Protein AF-A0A9D7XVQ0-F1 (afdb_monomer)

Nearest PDB structures (foldseek):
  4zlx-assembly1_B  TM=8.762E-01  e=2.056E-02  Punavirus P1
  2odk-assembly2_D  TM=8.209E-01  e=5.784E-01  Nitrosomonas europaea
  3cto-assembly1_A  TM=4.742E-01  e=8.027E-02  Mycobacterium tuberculosis
  3cto-assembly1_C  TM=5.020E-01  e=2.927E-01  Mycobacterium tuberculosis
  8phj-assembly1_Y  TM=2.882E-01  e=9.439E+00  Allochromatium vinosum

Foldseek 3Di:
DAEDEPVVCVVCVVVQLVCQVVVDWYWYDDPPDTHTRHDDDDPPDDPPCVPPVDDPVRVVVVVVVVVVVVVVVVVVPDDPDD

Secondary structure (DSSP, 8-state):
-EEEEHHHHHHTHHHHHHHHHTT--EEEEETTEEEE--PPP---S-HHHHHH---HHHHHHHHHHHHHHHHHHHHHS-----

Mean predicted aligned error: 14.81 Å

pLDDT: mean 80.96, std 16.08, range [46.28, 97.12]

Sequence (82 aa):
MQTLTVTNARQNLGGWLKKAAAGEEIGVILGDKIIAFRPVPITAADYAETEYGLSAAEASEGAARIVRAIHADARTDYKPEC

Radius of gyration: 25.89 Å; Cα contacts (8 Å, |Δi|>4): 60; chains: 1; bounding box: 42×32×72 Å

Solvent-accessible surface area (backbone atoms only — not comparable to full-atom values): 5020 Å² total; per-residue (Å²): 122,50,77,35,48,57,68,64,41,65,77,44,43,70,62,53,49,52,41,19,64,74,68,43,51,36,30,33,46,56,90,98,42,72,51,67,56,70,75,71,89,77,80,89,82,41,75,59,36,72,76,68,69,37,52,76,65,55,51,51,52,51,52,55,49,53,54,51,49,53,57,52,51,66,65,70,72,74,72,81,79,130

Structure (mmCIF, N/CA/C/O backbone):
data_AF-A0A9D7XVQ0-F1
#
_entry.id   AF-A0A9D7XVQ0-F1
#
loop_
_atom_site.group_PDB
_atom_site.id
_atom_site.type_symbol
_atom_site.label_atom_id
_atom_site.label_alt_id
_atom_site.label_comp_id
_atom_site.label_asym_id
_atom_site.label_entity_id
_atom_site.label_seq_id
_atom_site.pdbx_PDB_ins_code
_atom_site.Cartn_x
_atom_site.Cartn_y
_atom_site.Cartn_z
_atom_site.occupancy
_atom_site.B_iso_or_equiv
_atom_site.auth_seq_id
_atom_site.auth_comp_id
_atom_site.auth_asym_id
_atom_site.auth_atom_id
_atom_site.pdbx_PDB_model_num
ATOM 1 N N . MET A 1 1 ? -11.098 -8.850 11.867 1.00 79.44 1 MET A N 1
ATOM 2 C CA . MET A 1 1 ? -11.317 -7.613 11.092 1.00 79.44 1 MET A CA 1
ATOM 3 C C . MET A 1 1 ? -11.659 -6.442 12.015 1.00 79.44 1 MET A C 1
ATOM 5 O O . MET A 1 1 ? -12.616 -6.545 12.771 1.00 79.44 1 MET A O 1
ATOM 9 N N . GLN A 1 2 ? -10.881 -5.356 11.970 1.00 92.88 2 GLN A N 1
ATOM 10 C CA . GLN A 1 2 ? -11.097 -4.097 12.694 1.00 92.88 2 GLN A CA 1
ATOM 11 C C . GLN A 1 2 ? -11.470 -2.986 11.702 1.00 92.88 2 GLN A C 1
ATOM 13 O O . GLN A 1 2 ? -10.742 -2.743 10.742 1.00 92.88 2 GLN A O 1
ATOM 18 N N . THR A 1 3 ? -12.581 -2.287 11.942 1.00 95.81 3 THR A N 1
ATOM 19 C CA . THR A 1 3 ? -13.066 -1.200 11.077 1.00 95.81 3 THR A CA 1
ATOM 20 C C . THR A 1 3 ? -12.944 0.163 11.749 1.00 95.81 3 THR A C 1
ATOM 22 O O . THR A 1 3 ? -13.240 0.308 12.934 1.00 95.81 3 THR A O 1
ATOM 25 N N . LEU A 1 4 ? -12.537 1.174 10.985 1.00 96.06 4 LEU A N 1
ATOM 26 C CA . LEU A 1 4 ? -12.283 2.535 11.456 1.00 96.06 4 LEU A CA 1
ATOM 27 C C . LEU A 1 4 ? -13.092 3.541 10.639 1.00 96.06 4 LEU A C 1
ATOM 29 O O . LEU A 1 4 ? -13.326 3.341 9.450 1.00 96.06 4 LEU A O 1
ATOM 33 N N . THR A 1 5 ? -13.466 4.665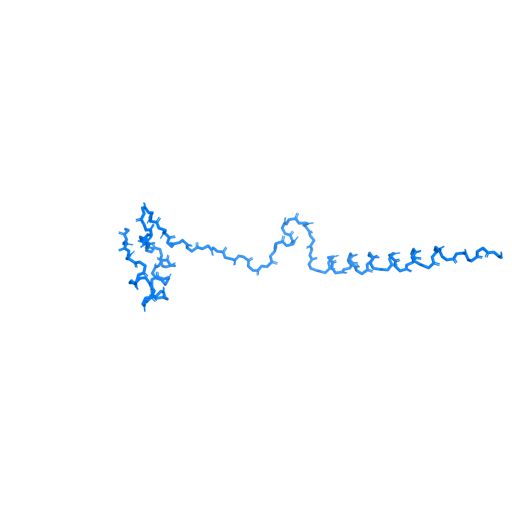 11.246 1.00 96.00 5 THR A N 1
ATOM 34 C CA . THR A 1 5 ? -13.926 5.830 10.479 1.00 96.00 5 THR A CA 1
ATOM 35 C C . THR A 1 5 ? -12.748 6.455 9.731 1.00 96.00 5 THR A C 1
ATOM 37 O O . THR A 1 5 ? -11.598 6.342 10.166 1.00 96.00 5 THR A O 1
ATOM 40 N N . VAL A 1 6 ? -13.024 7.172 8.637 1.00 95.50 6 VAL A N 1
ATOM 41 C CA . VAL A 1 6 ? -11.994 7.919 7.888 1.00 95.50 6 VAL A CA 1
ATOM 42 C C . VAL A 1 6 ? -11.169 8.822 8.812 1.00 95.50 6 VAL A C 1
ATOM 44 O O . VAL A 1 6 ? -9.944 8.865 8.710 1.00 95.50 6 VAL A O 1
ATOM 47 N N . THR A 1 7 ? -11.821 9.497 9.761 1.00 95.62 7 THR A N 1
ATOM 48 C CA . THR A 1 7 ? -11.161 10.385 10.727 1.00 95.62 7 THR A CA 1
ATOM 49 C C . THR A 1 7 ? -10.149 9.637 11.598 1.00 95.62 7 THR A C 1
ATOM 51 O O . THR A 1 7 ? -9.001 10.068 11.702 1.00 95.62 7 THR A O 1
ATOM 54 N N . ASN A 1 8 ? -10.530 8.487 12.164 1.00 93.31 8 ASN A N 1
ATOM 55 C CA . ASN A 1 8 ? -9.643 7.682 13.013 1.00 93.31 8 ASN A CA 1
ATOM 56 C C . ASN A 1 8 ? -8.506 7.037 12.209 1.00 93.31 8 ASN A C 1
ATOM 58 O O . ASN A 1 8 ? -7.379 6.917 12.696 1.00 93.31 8 ASN A O 1
ATOM 62 N N . ALA A 1 9 ? -8.784 6.647 10.962 1.00 93.62 9 ALA A N 1
ATOM 63 C CA . ALA A 1 9 ? -7.765 6.143 10.052 1.00 93.62 9 ALA A CA 1
ATOM 64 C C . ALA A 1 9 ? -6.720 7.227 9.739 1.00 93.62 9 ALA A C 1
ATOM 66 O O . ALA A 1 9 ? -5.525 6.956 9.801 1.00 93.62 9 ALA A O 1
ATOM 67 N N . ARG A 1 10 ? -7.151 8.470 9.480 1.00 94.56 10 ARG A N 1
ATOM 68 C CA . ARG A 1 10 ? -6.260 9.600 9.170 1.00 94.56 10 ARG A CA 1
ATOM 69 C C . ARG A 1 10 ? -5.345 9.982 10.335 1.00 94.56 10 ARG A C 1
ATOM 71 O O . ARG A 1 10 ? -4.181 10.285 10.097 1.00 94.56 10 ARG A O 1
ATOM 78 N N . GLN A 1 11 ? -5.848 9.971 11.571 1.00 96.25 11 GLN A N 1
ATOM 79 C CA . GLN A 1 11 ? -5.076 10.377 12.756 1.00 96.25 11 GLN A CA 1
ATOM 80 C C . GLN A 1 11 ? -3.833 9.510 13.004 1.00 96.25 11 GLN A C 1
ATOM 82 O O . GLN A 1 11 ? -2.839 10.009 13.522 1.00 96.25 11 GLN A O 1
ATOM 87 N N . ASN A 1 12 ? -3.872 8.227 12.631 1.00 94.25 12 ASN A N 1
ATOM 88 C CA . ASN A 1 12 ? -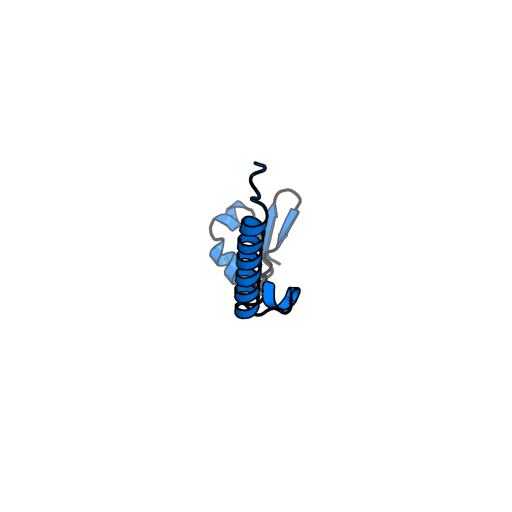2.761 7.296 12.845 1.00 94.25 12 ASN A CA 1
ATOM 89 C C . ASN A 1 12 ? -2.580 6.319 11.671 1.00 94.25 12 ASN A C 1
ATOM 91 O O . ASN A 1 12 ? -2.430 5.111 11.862 1.00 94.25 12 ASN A O 1
ATOM 95 N N . LEU A 1 13 ? -2.605 6.832 10.438 1.00 95.06 13 LEU A N 1
ATOM 96 C CA . LEU A 1 13 ? -2.576 5.991 9.237 1.00 95.06 13 LEU A CA 1
ATOM 97 C C . LEU A 1 13 ? -1.358 5.059 9.207 1.00 95.06 13 LEU A C 1
ATOM 99 O O . LEU A 1 13 ? -1.500 3.872 8.932 1.00 95.06 13 LEU A O 1
ATOM 103 N N . GLY A 1 14 ? -0.174 5.567 9.559 1.00 95.44 14 GLY A N 1
ATOM 104 C CA . GLY A 1 14 ? 1.049 4.763 9.595 1.00 95.44 14 GLY A CA 1
ATOM 105 C C . GLY A 1 14 ? 0.971 3.580 10.567 1.00 95.44 14 GLY A C 1
ATOM 106 O O . GLY A 1 14 ? 1.441 2.492 10.242 1.00 95.44 14 GLY A O 1
ATOM 107 N N . GLY A 1 15 ? 0.345 3.757 11.737 1.00 95.81 15 GLY A N 1
ATOM 108 C CA . GLY A 1 15 ? 0.120 2.665 12.686 1.00 95.81 15 GLY A CA 1
ATOM 109 C C . GLY A 1 15 ? -0.820 1.599 12.124 1.00 95.81 15 GLY A C 1
ATOM 110 O O . GLY A 1 15 ? -0.528 0.407 12.210 1.00 95.81 15 GLY A O 1
ATOM 111 N N . TRP A 1 16 ? -1.907 2.023 11.483 1.00 95.69 16 TRP A N 1
ATOM 112 C CA . TRP A 1 16 ? -2.866 1.115 10.853 1.00 95.69 16 TRP A CA 1
ATOM 113 C C . TRP A 1 16 ? -2.270 0.345 9.670 1.00 95.69 16 TRP A C 1
ATOM 115 O O . TRP A 1 16 ? -2.520 -0.850 9.535 1.00 95.69 16 TRP A O 1
ATOM 125 N N . LEU A 1 17 ? -1.433 0.992 8.854 1.00 95.25 17 LEU A N 1
ATOM 126 C CA . LEU A 1 17 ? -0.731 0.337 7.749 1.00 95.25 17 LEU A CA 1
ATOM 127 C C . LEU A 1 17 ? 0.289 -0.694 8.241 1.00 95.25 17 LEU A C 1
ATOM 129 O O . LEU A 1 17 ? 0.378 -1.768 7.658 1.00 95.25 17 LEU A O 1
ATOM 133 N N . LYS A 1 18 ? 1.018 -0.418 9.332 1.00 95.50 18 LYS A N 1
ATOM 134 C CA . LYS A 1 18 ? 1.937 -1.400 9.941 1.00 95.50 18 LYS A CA 1
ATOM 135 C C . LYS A 1 18 ? 1.201 -2.650 10.415 1.00 95.50 18 LYS A C 1
ATOM 137 O O . LYS A 1 18 ? 1.665 -3.756 10.165 1.00 95.50 18 LYS A O 1
ATOM 142 N N . LYS A 1 19 ? 0.042 -2.475 11.053 1.00 94.56 19 LYS A N 1
ATOM 143 C CA . LYS A 1 19 ? -0.825 -3.588 11.464 1.00 94.56 19 LYS A CA 1
ATOM 144 C C . LYS A 1 19 ? -1.328 -4.391 10.268 1.00 94.56 19 LYS A C 1
ATOM 146 O O . LYS A 1 19 ? -1.220 -5.612 10.261 1.00 94.56 19 LYS A O 1
ATOM 151 N N . ALA A 1 20 ? -1.794 -3.706 9.223 1.00 94.94 20 ALA A N 1
ATOM 152 C CA . ALA A 1 20 ? -2.224 -4.359 7.990 1.00 94.94 20 ALA A CA 1
ATOM 153 C C . ALA A 1 20 ? -1.083 -5.123 7.295 1.00 94.94 20 ALA A C 1
ATOM 155 O O . ALA A 1 20 ? -1.279 -6.240 6.825 1.00 94.94 20 ALA A O 1
ATOM 156 N N . ALA A 1 21 ? 0.129 -4.561 7.282 1.00 94.00 21 ALA A N 1
ATOM 157 C CA . ALA A 1 21 ? 1.324 -5.228 6.772 1.00 94.00 21 ALA A CA 1
ATOM 158 C C . ALA A 1 21 ? 1.734 -6.447 7.619 1.00 94.00 21 ALA A C 1
ATOM 160 O O . ALA A 1 21 ? 2.266 -7.409 7.075 1.00 94.00 21 ALA A O 1
ATOM 161 N N . ALA A 1 22 ? 1.446 -6.439 8.925 1.00 94.62 22 ALA A N 1
ATOM 162 C CA . ALA A 1 22 ? 1.635 -7.585 9.817 1.00 94.62 22 ALA A CA 1
ATOM 163 C C . ALA A 1 22 ? 0.557 -8.679 9.656 1.00 94.62 22 ALA A C 1
ATOM 165 O O . ALA A 1 22 ? 0.614 -9.699 10.338 1.00 94.62 22 ALA A O 1
ATOM 166 N N . GLY A 1 23 ? -0.416 -8.482 8.759 1.00 92.25 23 GLY A N 1
ATOM 167 C CA . GLY A 1 23 ? -1.489 -9.436 8.480 1.00 92.25 23 GLY A CA 1
ATOM 168 C C . GLY A 1 23 ? -2.785 -9.183 9.252 1.00 92.25 23 GLY A C 1
ATOM 169 O O . GLY A 1 23 ? -3.727 -9.961 9.112 1.00 92.25 23 GLY A O 1
ATOM 170 N N . GLU A 1 24 ? -2.882 -8.105 10.039 1.00 94.44 24 GLU A N 1
ATOM 171 C CA . GLU A 1 24 ? -4.150 -7.735 10.672 1.00 94.44 24 GLU A CA 1
ATOM 172 C C . GLU A 1 24 ? -5.151 -7.226 9.623 1.00 94.44 24 GLU A C 1
ATOM 174 O O . GLU A 1 24 ? -4.845 -6.372 8.791 1.00 94.44 24 GLU A O 1
ATOM 179 N N . GLU A 1 25 ? -6.395 -7.697 9.682 1.00 95.00 25 GLU A N 1
ATOM 180 C CA . GLU A 1 25 ? -7.444 -7.187 8.800 1.00 95.00 25 GLU A CA 1
ATOM 181 C C . GLU A 1 25 ? -7.965 -5.836 9.287 1.00 95.00 25 GLU A C 1
ATOM 183 O O . GLU A 1 25 ? -8.817 -5.780 10.178 1.00 95.00 25 GLU A O 1
ATOM 188 N N . ILE A 1 26 ? -7.482 -4.759 8.670 1.00 96.56 26 ILE A N 1
ATOM 189 C CA . ILE A 1 26 ? -7.911 -3.384 8.938 1.00 96.56 26 ILE A CA 1
ATOM 190 C C . ILE A 1 26 ? -8.756 -2.864 7.771 1.00 96.56 26 ILE A C 1
ATOM 192 O O . ILE A 1 26 ? -8.369 -2.999 6.610 1.00 96.56 26 ILE A O 1
ATOM 196 N N . GLY A 1 27 ? -9.892 -2.236 8.072 1.00 95.38 27 GLY A N 1
ATOM 197 C CA . GLY A 1 27 ? -10.767 -1.600 7.089 1.00 95.38 27 GLY A CA 1
ATOM 198 C C . GLY A 1 27 ? -11.179 -0.185 7.483 1.00 95.38 27 GLY A C 1
ATOM 199 O O . GLY A 1 27 ? -11.278 0.145 8.663 1.00 95.38 27 GLY A O 1
ATOM 200 N N . VAL A 1 28 ? -11.448 0.658 6.491 1.00 97.12 28 VAL A N 1
ATOM 201 C CA . VAL A 1 28 ? -11.936 2.028 6.669 1.00 97.12 28 VAL A CA 1
ATOM 202 C C . VAL A 1 28 ? -13.341 2.143 6.097 1.00 97.12 28 VAL A C 1
ATOM 204 O O . VAL A 1 28 ? -13.575 1.801 4.942 1.00 97.12 28 VAL A O 1
ATOM 207 N N . ILE A 1 29 ? -14.272 2.636 6.906 1.00 97.12 29 ILE A N 1
ATOM 208 C CA . ILE A 1 29 ? -15.649 2.902 6.499 1.00 97.12 29 ILE A CA 1
ATOM 209 C C . ILE A 1 29 ? -15.673 4.208 5.704 1.00 97.12 29 ILE A C 1
ATOM 211 O O . ILE A 1 29 ? -15.271 5.253 6.221 1.00 97.12 29 ILE A O 1
ATOM 215 N N . LEU A 1 30 ? -16.170 4.148 4.470 1.00 95.44 30 LEU A N 1
ATOM 216 C CA . LEU A 1 30 ? -16.362 5.284 3.576 1.00 95.44 30 LEU A CA 1
ATOM 217 C C . LEU A 1 30 ? -17.781 5.229 2.999 1.00 95.44 30 LEU A C 1
ATOM 219 O O . LEU A 1 30 ? -18.042 4.506 2.039 1.00 95.44 30 LEU A O 1
ATOM 223 N N . GLY A 1 31 ? -18.701 5.984 3.606 1.00 93.88 31 GLY A N 1
ATOM 224 C CA . GLY A 1 31 ? -20.117 5.954 3.237 1.00 93.88 31 GLY A CA 1
ATOM 225 C C . GLY A 1 31 ? -20.732 4.574 3.476 1.00 93.88 31 GLY A C 1
ATOM 226 O O . GLY A 1 31 ? -20.743 4.088 4.604 1.00 93.88 31 GLY A O 1
ATOM 227 N N . ASP A 1 32 ? -21.216 3.949 2.405 1.00 96.00 32 ASP A N 1
ATOM 228 C CA . ASP A 1 32 ? -21.801 2.603 2.371 1.00 96.00 32 ASP A CA 1
ATOM 229 C C . ASP A 1 32 ? -20.758 1.483 2.190 1.00 96.00 32 ASP A C 1
ATOM 231 O O . ASP A 1 32 ? -21.121 0.312 2.083 1.00 96.00 32 ASP A O 1
ATOM 235 N N . LYS A 1 33 ? -19.462 1.821 2.122 1.00 96.69 33 LYS 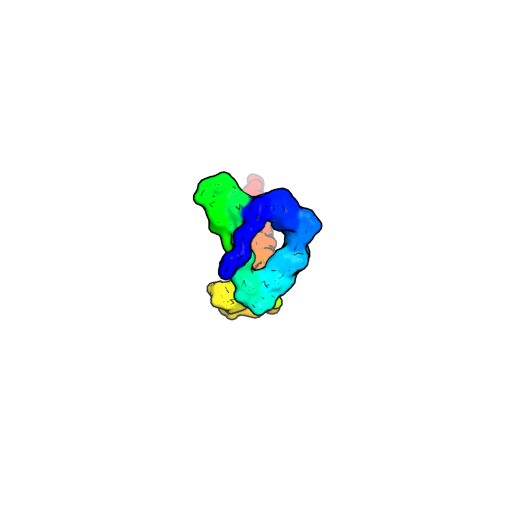A N 1
ATOM 236 C CA . LYS A 1 33 ? -18.385 0.878 1.781 1.00 96.69 33 LYS A CA 1
ATOM 237 C C . LYS A 1 33 ? -17.392 0.701 2.915 1.00 96.69 33 LYS A C 1
ATOM 239 O O . LYS A 1 33 ? -17.168 1.598 3.726 1.00 96.69 33 LYS A O 1
ATOM 244 N N . ILE A 1 34 ? -16.731 -0.452 2.907 1.00 95.44 34 ILE A N 1
ATOM 245 C CA . ILE A 1 34 ? -15.556 -0.730 3.732 1.00 95.44 34 ILE A CA 1
ATOM 246 C C . ILE A 1 34 ? -14.380 -0.972 2.792 1.00 95.44 34 ILE A C 1
ATOM 248 O O . ILE A 1 34 ? -14.422 -1.865 1.948 1.00 95.44 34 ILE A O 1
ATOM 252 N N . ILE A 1 35 ? -13.329 -0.174 2.945 1.00 95.62 35 ILE A N 1
ATOM 253 C CA . ILE A 1 35 ? -12.096 -0.272 2.167 1.00 95.62 35 ILE A CA 1
ATOM 254 C C . ILE A 1 35 ? -11.037 -0.953 3.030 1.00 95.62 35 ILE A C 1
ATOM 256 O O . ILE A 1 35 ? -10.616 -0.395 4.041 1.00 95.62 35 ILE A O 1
ATOM 260 N N . ALA A 1 36 ? -10.622 -2.164 2.661 1.00 95.62 36 ALA A N 1
ATOM 261 C CA . ALA A 1 36 ? -9.616 -2.920 3.404 1.00 95.62 36 ALA A CA 1
ATOM 262 C C . ALA A 1 36 ? -8.190 -2.493 3.028 1.00 95.62 36 ALA A C 1
ATOM 264 O O . ALA A 1 36 ? -7.876 -2.318 1.851 1.00 95.62 36 ALA A O 1
ATOM 265 N N . PHE A 1 37 ? -7.304 -2.394 4.018 1.00 95.00 37 PHE A N 1
ATOM 266 C CA . PHE A 1 37 ? -5.871 -2.283 3.769 1.00 95.00 37 PHE A CA 1
ATOM 267 C C . PHE A 1 37 ? -5.318 -3.661 3.424 1.00 95.00 37 PHE A C 1
ATOM 269 O O . PHE A 1 37 ? -5.360 -4.588 4.232 1.00 95.00 37 PHE A O 1
ATOM 276 N N . ARG A 1 38 ? -4.807 -3.793 2.201 1.00 91.88 38 ARG A N 1
ATOM 277 C CA . ARG A 1 38 ? -4.141 -4.999 1.721 1.00 91.88 38 ARG A CA 1
ATOM 278 C C . ARG A 1 38 ? -2.724 -4.612 1.301 1.00 91.88 38 ARG A C 1
ATOM 280 O O . ARG A 1 38 ? -2.589 -3.765 0.417 1.00 91.88 38 ARG A O 1
ATOM 287 N N . PRO A 1 39 ? -1.677 -5.160 1.941 1.00 90.50 39 PRO A N 1
ATOM 288 C CA . PRO A 1 39 ? -0.320 -4.942 1.473 1.00 90.50 39 PRO A CA 1
ATOM 289 C C . PRO A 1 39 ? -0.195 -5.543 0.074 1.00 90.50 39 PRO A C 1
ATOM 291 O O . PRO A 1 39 ? -0.482 -6.721 -0.134 1.00 90.50 39 PRO A O 1
ATOM 294 N N . VAL A 1 40 ? 0.202 -4.714 -0.885 1.00 87.75 40 VAL A N 1
ATOM 295 C CA . VAL A 1 40 ? 0.519 -5.158 -2.239 1.00 87.75 40 VAL A CA 1
ATOM 296 C C . VAL A 1 40 ? 2.039 -5.241 -2.323 1.00 87.75 40 VAL A C 1
ATOM 298 O O . VAL A 1 40 ? 2.696 -4.221 -2.098 1.00 87.75 40 VAL A O 1
ATOM 301 N N . PRO A 1 41 ? 2.622 -6.423 -2.588 1.00 80.50 41 PRO A N 1
ATOM 302 C CA . PRO A 1 41 ? 4.050 -6.520 -2.835 1.00 80.50 41 PRO A CA 1
ATOM 303 C C . PRO A 1 41 ? 4.371 -5.718 -4.096 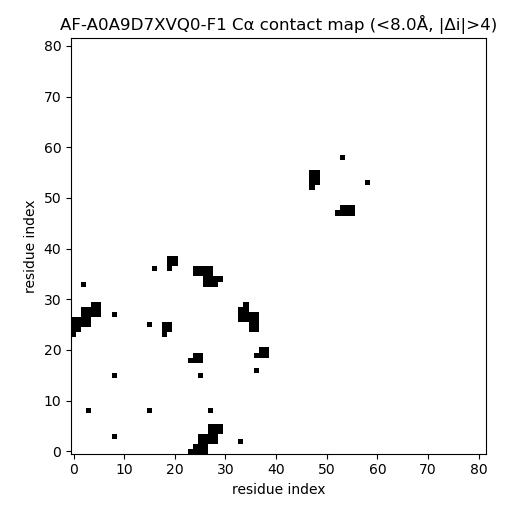1.00 80.50 41 PRO A C 1
ATOM 305 O O . PRO A 1 41 ? 3.828 -5.982 -5.166 1.00 80.50 41 PRO A O 1
ATOM 308 N N . ILE A 1 42 ? 5.224 -4.706 -3.959 1.00 72.38 42 ILE A N 1
ATOM 309 C CA . ILE A 1 42 ? 5.728 -3.946 -5.100 1.00 72.38 42 ILE A CA 1
ATOM 310 C C . ILE A 1 42 ? 7.044 -4.597 -5.507 1.00 72.38 42 ILE A C 1
ATOM 312 O O . ILE A 1 42 ? 8.051 -4.456 -4.813 1.00 72.38 42 ILE A O 1
ATOM 316 N N . THR A 1 43 ? 7.035 -5.322 -6.620 1.00 67.69 43 THR A N 1
ATOM 317 C CA . THR A 1 43 ? 8.256 -5.862 -7.219 1.00 67.69 43 THR A CA 1
ATOM 318 C C . THR A 1 43 ? 8.966 -4.730 -7.954 1.00 67.69 43 THR A C 1
ATOM 320 O O . THR A 1 43 ? 8.592 -4.351 -9.061 1.00 67.69 43 THR A O 1
ATOM 323 N N . ALA A 1 44 ? 9.966 -4.137 -7.308 1.00 63.19 44 ALA A N 1
ATOM 324 C CA . ALA A 1 44 ? 10.816 -3.120 -7.909 1.00 63.19 44 ALA A CA 1
ATOM 325 C C . ALA A 1 44 ? 11.999 -3.790 -8.617 1.00 63.19 44 ALA A C 1
ATOM 327 O O . ALA A 1 44 ? 13.089 -3.803 -8.057 1.00 63.19 44 ALA A O 1
ATOM 328 N N . ALA A 1 45 ? 11.783 -4.368 -9.803 1.00 49.94 45 ALA A N 1
ATOM 329 C CA . ALA A 1 45 ? 12.890 -4.678 -10.714 1.00 49.94 45 ALA A CA 1
ATOM 330 C C . ALA A 1 45 ? 12.455 -4.923 -12.179 1.00 49.94 45 ALA A C 1
ATOM 332 O O . ALA A 1 45 ? 13.136 -4.446 -13.076 1.00 49.94 45 ALA A O 1
ATOM 333 N N . ASP A 1 46 ? 11.296 -5.532 -12.466 1.00 49.91 46 ASP A N 1
ATOM 334 C CA . ASP A 1 46 ? 11.230 -6.312 -13.722 1.00 49.91 46 ASP A CA 1
ATOM 335 C C . ASP A 1 46 ? 10.027 -6.031 -14.633 1.00 49.91 46 ASP A C 1
ATOM 337 O O . ASP A 1 46 ? 9.689 -6.879 -15.456 1.00 49.91 46 ASP A O 1
ATOM 341 N N . TYR A 1 47 ? 9.325 -4.896 -14.519 1.00 50.19 47 TYR A N 1
ATOM 342 C CA . TYR A 1 47 ? 8.122 -4.691 -15.354 1.00 50.19 47 TYR A CA 1
ATOM 343 C C . TYR A 1 47 ? 8.455 -4.723 -16.860 1.00 50.19 47 TYR A C 1
ATOM 345 O O . TYR A 1 47 ? 7.714 -5.296 -17.651 1.00 50.19 47 TYR A O 1
ATOM 353 N N . ALA A 1 48 ? 9.613 -4.182 -17.256 1.00 51.97 48 ALA A N 1
ATOM 354 C CA . ALA A 1 48 ? 10.105 -4.293 -18.630 1.00 51.97 48 ALA A CA 1
ATOM 355 C C . ALA A 1 48 ? 10.649 -5.698 -18.956 1.00 51.97 48 ALA A C 1
ATOM 357 O O . ALA A 1 48 ? 10.411 -6.207 -20.051 1.00 51.97 48 ALA A O 1
ATOM 358 N N . GLU A 1 49 ? 11.334 -6.343 -18.008 1.00 52.62 49 GLU A N 1
ATOM 359 C CA . GLU A 1 49 ? 11.989 -7.639 -18.232 1.00 52.62 49 GLU A CA 1
ATOM 360 C C . GLU A 1 49 ? 10.983 -8.799 -18.296 1.00 52.62 49 GLU A C 1
ATOM 362 O O . GLU A 1 49 ? 11.165 -9.735 -19.066 1.00 52.62 49 GLU A O 1
ATOM 367 N N . THR A 1 50 ? 9.879 -8.721 -17.549 1.00 54.28 50 THR A N 1
ATOM 368 C CA . THR A 1 50 ? 8.861 -9.783 -17.480 1.00 54.28 50 THR A CA 1
ATOM 369 C C . THR A 1 50 ? 7.861 -9.701 -18.634 1.00 54.28 50 THR A C 1
ATOM 371 O O . THR A 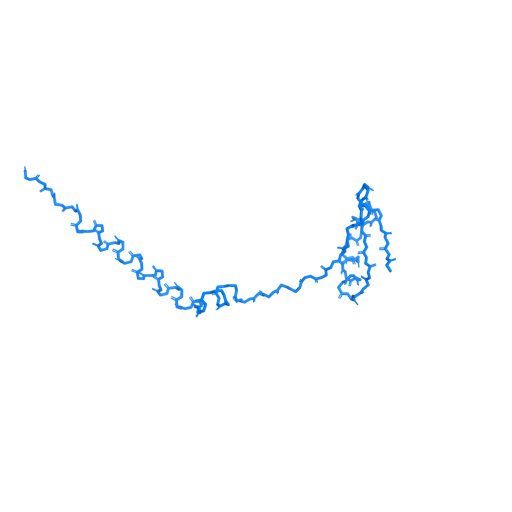1 50 ? 7.439 -10.731 -19.152 1.00 54.28 50 THR A O 1
ATOM 374 N N . GLU A 1 51 ? 7.476 -8.490 -19.051 1.00 56.12 51 GLU A N 1
ATOM 375 C CA . GLU A 1 51 ? 6.483 -8.289 -20.117 1.00 56.12 51 GLU A CA 1
ATOM 376 C C . GLU A 1 51 ? 7.119 -8.356 -21.518 1.00 56.12 51 GLU A C 1
ATOM 378 O O . GLU A 1 51 ? 6.530 -8.926 -22.434 1.00 56.12 51 GLU A O 1
ATOM 383 N N . TYR A 1 52 ? 8.341 -7.831 -21.687 1.00 58.53 52 TYR A N 1
ATOM 384 C CA . TYR A 1 52 ? 9.021 -7.783 -22.989 1.00 58.53 52 TYR A CA 1
ATOM 385 C C . TYR A 1 52 ? 10.230 -8.720 -23.102 1.00 58.53 52 TYR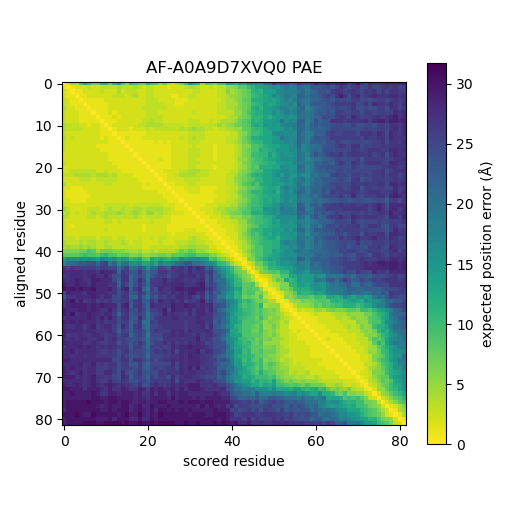 A C 1
ATOM 387 O O . TYR A 1 52 ? 10.795 -8.825 -24.189 1.00 58.53 52 TYR A O 1
ATOM 395 N N . GLY A 1 53 ? 10.638 -9.407 -22.026 1.00 63.38 53 GLY A N 1
ATOM 396 C CA . GLY A 1 53 ? 11.800 -10.305 -22.050 1.00 63.38 53 GLY A CA 1
ATOM 397 C C . GLY A 1 53 ? 13.131 -9.592 -22.300 1.00 63.38 53 GLY A C 1
ATOM 398 O O . GLY A 1 53 ? 14.109 -10.248 -22.646 1.00 63.38 53 GLY A O 1
ATOM 399 N N . LEU A 1 54 ? 13.162 -8.261 -22.189 1.00 64.44 54 LEU A N 1
ATOM 400 C CA . LEU A 1 54 ? 14.330 -7.440 -22.489 1.00 64.44 54 LEU A CA 1
ATOM 401 C C . LEU A 1 54 ? 14.935 -6.934 -21.189 1.00 64.44 54 LEU A C 1
ATOM 403 O O . LEU A 1 54 ? 14.271 -6.228 -20.430 1.00 64.44 54 LEU A O 1
ATOM 407 N N . SER A 1 55 ? 16.212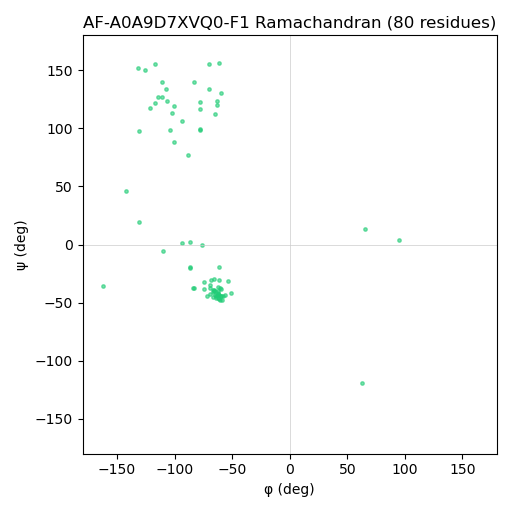 -7.234 -20.976 1.00 68.62 55 SER A N 1
ATOM 408 C CA . SER A 1 55 ? 16.992 -6.586 -19.927 1.00 68.62 55 SER A CA 1
ATOM 409 C C . SER A 1 55 ? 17.083 -5.076 -20.176 1.00 68.62 55 SER A C 1
ATOM 411 O O . SER A 1 55 ? 17.014 -4.597 -21.317 1.00 68.62 55 SER A O 1
ATOM 413 N N . ALA A 1 56 ? 17.315 -4.295 -19.119 1.00 66.69 56 ALA A N 1
ATOM 414 C CA . ALA A 1 56 ? 17.505 -2.844 -19.243 1.00 66.69 56 ALA A CA 1
ATOM 415 C C . ALA A 1 56 ? 18.603 -2.454 -20.264 1.00 66.69 56 ALA A C 1
ATOM 417 O O . ALA A 1 56 ? 18.505 -1.423 -20.937 1.00 66.69 56 ALA A O 1
ATOM 418 N N . ALA A 1 57 ? 19.636 -3.291 -20.415 1.00 73.19 57 ALA A N 1
ATOM 419 C CA . ALA A 1 57 ? 20.711 -3.094 -21.384 1.00 73.19 57 ALA A CA 1
ATOM 420 C C . ALA A 1 57 ? 20.234 -3.274 -22.836 1.00 73.19 57 ALA A C 1
ATOM 422 O O . ALA A 1 57 ? 20.572 -2.467 -23.703 1.00 73.19 57 ALA A O 1
ATOM 423 N N . GLU A 1 58 ? 19.414 -4.293 -23.099 1.00 75.69 58 GLU A N 1
ATOM 424 C CA . GLU A 1 58 ? 18.865 -4.568 -24.431 1.00 75.69 58 GLU A CA 1
ATOM 425 C C . GLU A 1 58 ? 17.849 -3.507 -24.859 1.00 75.69 58 GLU A C 1
ATOM 427 O O . GLU A 1 58 ? 17.853 -3.078 -26.014 1.00 75.69 58 GLU A O 1
ATOM 432 N N . ALA A 1 59 ? 17.034 -3.013 -23.922 1.00 77.38 59 ALA A N 1
ATOM 433 C CA . ALA A 1 59 ? 16.117 -1.905 -24.176 1.00 77.38 59 ALA A CA 1
ATOM 434 C C . ALA A 1 59 ? 16.867 -0.611 -24.551 1.00 77.38 59 ALA A C 1
ATOM 436 O O . ALA A 1 59 ? 16.486 0.083 -25.498 1.00 77.38 59 ALA A O 1
ATOM 437 N N . SER A 1 60 ? 17.964 -0.310 -23.850 1.00 79.19 60 SER A N 1
ATOM 438 C CA . SER A 1 60 ? 18.813 0.856 -24.129 1.00 79.19 60 SER A CA 1
ATOM 439 C C . SER A 1 60 ? 19.483 0.767 -25.507 1.00 79.19 60 SER A C 1
ATOM 441 O O . SER A 1 60 ? 19.450 1.721 -26.290 1.00 79.19 60 SER A O 1
ATOM 443 N N . GLU A 1 61 ? 20.022 -0.404 -25.856 1.00 84.12 61 GLU A N 1
ATOM 444 C CA . GLU A 1 61 ? 20.625 -0.640 -27.171 1.00 84.12 61 GLU A CA 1
ATOM 445 C C . GLU A 1 61 ? 19.579 -0.567 -28.298 1.00 84.12 61 GLU A C 1
ATOM 447 O O . GLU A 1 61 ? 19.832 0.036 -29.346 1.00 84.12 61 GLU A O 1
ATOM 452 N N . GLY A 1 62 ? 18.377 -1.110 -28.076 1.00 84.1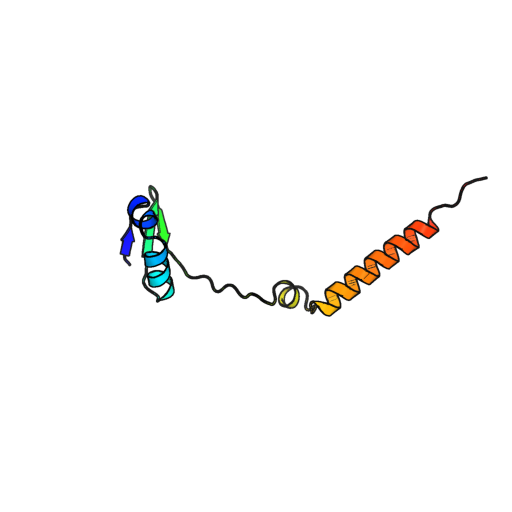9 62 GLY A N 1
ATOM 453 C CA . GLY A 1 62 ? 17.245 -0.985 -28.995 1.00 84.19 62 GLY A CA 1
ATOM 454 C C . GLY A 1 62 ? 16.856 0.475 -29.244 1.00 84.19 62 GLY A C 1
ATOM 455 O O . GLY A 1 62 ? 16.761 0.902 -30.398 1.00 84.19 62 GLY A O 1
ATOM 456 N N . ALA A 1 63 ? 16.724 1.273 -28.181 1.00 85.19 63 ALA A N 1
ATOM 457 C CA . ALA A 1 63 ? 16.433 2.701 -28.285 1.00 85.19 63 ALA A CA 1
ATOM 458 C C . ALA A 1 63 ? 17.520 3.452 -29.076 1.00 85.19 63 ALA A C 1
ATOM 460 O O . ALA A 1 63 ? 17.208 4.226 -29.984 1.00 85.19 63 ALA A O 1
ATOM 461 N N . ALA A 1 64 ? 18.799 3.172 -28.806 1.00 85.81 64 ALA A N 1
ATOM 462 C CA . ALA A 1 64 ? 19.915 3.778 -29.529 1.00 85.81 64 ALA A CA 1
ATOM 463 C C . ALA A 1 64 ? 19.911 3.421 -31.026 1.00 85.81 64 ALA A C 1
ATOM 465 O O . ALA A 1 64 ? 20.240 4.257 -31.872 1.00 85.81 64 ALA A O 1
ATOM 466 N N . ARG A 1 65 ? 19.528 2.190 -31.391 1.00 85.50 65 ARG A N 1
ATOM 467 C CA . ARG A 1 65 ? 19.371 1.780 -32.798 1.00 85.50 65 ARG A CA 1
ATOM 468 C C . ARG A 1 65 ? 18.229 2.509 -33.492 1.00 85.50 65 ARG A C 1
ATOM 470 O O . ARG A 1 65 ? 18.443 3.000 -34.595 1.00 85.50 65 ARG A O 1
ATOM 477 N N . ILE A 1 66 ? 17.071 2.625 -32.846 1.00 87.19 66 ILE A N 1
ATOM 478 C CA . ILE A 1 66 ? 15.907 3.329 -33.404 1.00 87.19 66 ILE A CA 1
ATOM 479 C C . ILE A 1 66 ? 16.246 4.801 -33.657 1.00 87.19 66 ILE A C 1
ATOM 481 O O . ILE A 1 66 ? 16.019 5.303 -34.753 1.00 87.19 66 ILE A O 1
ATOM 485 N N . VAL A 1 67 ? 16.876 5.474 -32.691 1.00 87.81 67 VAL A N 1
ATOM 486 C CA . VAL A 1 67 ? 17.312 6.871 -32.844 1.00 87.81 67 VAL A CA 1
ATOM 487 C C . VAL A 1 67 ? 18.298 7.022 -34.006 1.00 87.81 67 VAL A C 1
ATOM 489 O O . VAL A 1 67 ? 18.153 7.928 -34.826 1.00 87.81 67 VAL A O 1
ATOM 492 N N . ARG A 1 68 ? 19.277 6.115 -34.130 1.00 84.44 68 ARG A N 1
ATOM 493 C CA . ARG A 1 68 ? 20.221 6.117 -35.260 1.00 84.44 68 ARG A CA 1
ATOM 494 C C . ARG A 1 68 ? 19.524 5.909 -36.606 1.00 84.44 68 ARG A C 1
ATOM 496 O O . ARG A 1 68 ? 19.877 6.602 -37.553 1.00 84.44 68 ARG A O 1
ATOM 503 N N . ALA A 1 69 ? 18.550 5.002 -36.686 1.00 79.56 69 ALA A N 1
ATOM 504 C CA . ALA A 1 69 ? 17.779 4.754 -37.902 1.00 79.56 69 ALA A CA 1
ATOM 505 C C . ALA A 1 69 ? 16.946 5.980 -38.304 1.00 79.56 69 ALA A C 1
ATOM 507 O O . ALA A 1 69 ? 17.041 6.424 -39.441 1.00 79.56 69 ALA A O 1
ATOM 508 N N . ILE A 1 70 ? 16.246 6.609 -37.353 1.00 83.81 70 ILE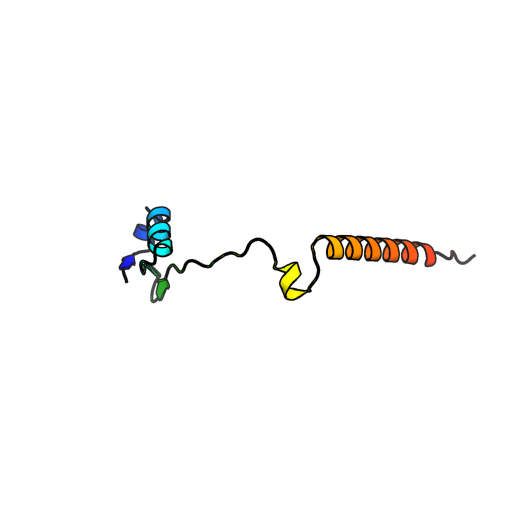 A N 1
ATOM 509 C CA . ILE A 1 70 ? 15.493 7.852 -37.592 1.00 83.81 70 ILE A CA 1
ATOM 510 C C . ILE A 1 70 ? 16.416 8.960 -38.114 1.00 83.81 70 ILE A C 1
ATOM 512 O O . ILE A 1 70 ? 16.080 9.657 -39.068 1.00 83.81 70 ILE A O 1
ATOM 516 N N . HIS A 1 71 ? 17.603 9.123 -37.521 1.00 77.81 71 HIS A N 1
ATOM 517 C CA . HIS A 1 71 ? 18.579 10.104 -37.998 1.00 77.81 71 HIS A CA 1
ATOM 518 C C . HIS A 1 71 ? 19.178 9.758 -39.366 1.00 77.81 71 HIS A C 1
ATOM 520 O O . HIS A 1 71 ? 19.556 10.673 -40.097 1.00 77.81 71 HIS A O 1
ATOM 526 N N . ALA A 1 72 ? 19.307 8.476 -39.706 1.00 75.88 72 ALA A N 1
ATOM 527 C CA . ALA A 1 72 ? 19.779 8.043 -41.016 1.00 75.88 72 ALA A CA 1
ATOM 528 C C . ALA A 1 72 ? 18.719 8.301 -42.099 1.00 75.88 72 ALA A C 1
ATOM 530 O O . ALA A 1 72 ? 19.046 8.875 -43.136 1.00 75.88 72 ALA A O 1
ATOM 531 N N . ASP A 1 73 ? 17.454 7.987 -41.819 1.00 70.88 73 ASP A N 1
ATOM 532 C CA . ASP A 1 73 ? 16.332 8.232 -42.730 1.00 70.88 73 ASP A CA 1
ATOM 533 C C . ASP A 1 73 ? 16.085 9.735 -42.920 1.00 70.88 73 ASP A C 1
ATOM 535 O O . ASP A 1 73 ? 15.955 10.207 -44.047 1.00 70.88 73 ASP A O 1
ATOM 539 N N . ALA A 1 74 ? 16.173 10.538 -41.855 1.00 68.06 74 ALA A N 1
ATOM 540 C CA . ALA A 1 74 ? 16.075 11.998 -41.951 1.00 68.06 74 ALA A CA 1
ATOM 541 C C . ALA A 1 74 ? 17.187 12.640 -42.808 1.00 68.06 74 ALA A C 1
ATOM 543 O O . ALA A 1 74 ? 17.039 13.774 -43.263 1.00 68.06 74 ALA A O 1
ATOM 544 N N . ARG A 1 75 ? 18.310 11.943 -43.037 1.00 58.34 75 ARG A N 1
ATOM 545 C CA . ARG A 1 75 ? 19.371 12.386 -43.960 1.00 58.34 75 ARG A CA 1
ATOM 546 C C . ARG A 1 75 ? 19.130 11.959 -45.407 1.00 58.34 75 ARG A C 1
ATOM 548 O O . ARG A 1 75 ? 19.747 12.545 -46.291 1.00 58.34 75 ARG A O 1
ATOM 555 N N . THR A 1 76 ? 18.279 10.962 -45.647 1.00 59.38 76 THR A N 1
ATOM 556 C CA . THR A 1 76 ? 18.008 10.422 -46.988 1.00 59.38 76 THR A CA 1
ATOM 557 C C . THR A 1 76 ? 16.905 11.196 -47.725 1.00 59.38 76 THR A C 1
ATOM 559 O O . THR A 1 76 ? 16.868 11.181 -48.952 1.00 59.38 76 THR A O 1
ATOM 562 N N . ASP A 1 77 ? 16.060 11.934 -46.994 1.00 56.12 77 ASP A N 1
ATOM 563 C CA . ASP A 1 77 ? 14.842 12.567 -47.526 1.00 56.12 77 ASP A CA 1
ATOM 564 C C . ASP A 1 77 ? 14.994 14.032 -47.994 1.00 56.12 77 ASP A C 1
ATOM 566 O O . ASP A 1 77 ? 14.032 14.633 -48.468 1.00 56.12 77 ASP A O 1
ATOM 570 N N . TYR A 1 78 ? 16.189 14.636 -47.926 1.00 59.19 78 TYR A N 1
ATOM 571 C CA . TYR A 1 78 ? 16.429 15.957 -48.532 1.00 59.19 78 TYR A CA 1
ATOM 572 C C . TYR A 1 78 ? 17.145 15.825 -49.879 1.00 59.19 78 TYR A C 1
ATOM 574 O O . TYR A 1 78 ? 18.373 15.887 -49.971 1.00 59.19 78 TYR A O 1
ATOM 582 N N . LYS A 1 79 ? 16.352 15.682 -50.943 1.00 56.91 79 LYS A N 1
ATOM 583 C CA . LYS A 1 79 ? 16.780 15.938 -52.320 1.00 56.91 79 LYS A CA 1
ATOM 584 C C . LYS A 1 79 ? 16.181 17.285 -52.737 1.00 56.91 79 LYS A C 1
ATOM 586 O O . LYS A 1 79 ? 15.003 17.309 -53.077 1.00 56.91 79 LYS A O 1
ATOM 591 N N . PRO A 1 80 ? 16.930 18.403 -52.691 1.00 52.94 80 PRO A N 1
ATOM 592 C CA . PRO A 1 80 ? 16.423 19.650 -53.237 1.00 52.94 80 PRO A CA 1
ATOM 593 C C . PRO A 1 80 ? 16.260 19.452 -54.743 1.00 52.94 80 PRO A C 1
ATOM 595 O O . PRO A 1 80 ? 17.231 19.216 -55.465 1.00 52.94 80 PRO A O 1
ATOM 598 N N . GLU A 1 81 ? 15.015 19.454 -55.196 1.00 57.69 81 GLU A N 1
ATOM 599 C CA . GLU A 1 81 ? 14.693 19.580 -56.608 1.00 57.69 81 GLU A CA 1
ATOM 600 C C . GLU A 1 81 ? 15.249 20.910 -57.138 1.00 57.69 81 GLU A C 1
ATOM 602 O O . GLU A 1 81 ? 15.155 21.940 -56.470 1.00 57.69 81 GLU A O 1
ATOM 607 N N . CYS A 1 82 ? 15.964 20.812 -58.265 1.00 46.28 82 CYS A N 1
ATOM 608 C CA . CYS A 1 82 ? 16.803 21.858 -58.851 1.00 46.28 82 CYS A CA 1
ATOM 609 C C . CYS A 1 82 ? 16.049 23.140 -59.207 1.00 46.28 82 CYS A C 1
ATOM 611 O O . CYS A 1 82 ? 14.904 23.032 -59.698 1.00 46.28 82 CYS A O 1
#